Protein AF-A0A101GA09-F1 (afdb_monomer_lite)

pLDDT: mean 79.52, std 18.48, range [33.69, 98.0]

Radius of gyration: 22.59 Å; chains: 1; bounding box: 46×35×64 Å

Structure (mmCIF, N/CA/C/O backbone):
data_AF-A0A101GA09-F1
#
_entry.id   AF-A0A101GA09-F1
#
loop_
_atom_site.group_PDB
_atom_site.id
_atom_site.type_symbol
_atom_site.label_atom_id
_atom_site.label_alt_id
_atom_site.label_comp_id
_atom_site.label_asym_id
_atom_site.label_entity_id
_atom_site.label_seq_id
_atom_site.pdbx_PDB_ins_code
_atom_site.Cartn_x
_atom_site.Cartn_y
_atom_site.Cartn_z
_atom_site.occupancy
_atom_site.B_iso_or_equiv
_atom_site.auth_seq_id
_atom_site.auth_comp_id
_atom_site.auth_asym_id
_atom_site.auth_atom_id
_atom_site.pdbx_PDB_model_num
ATOM 1 N N . MET A 1 1 ? 15.329 -24.457 -11.588 1.00 33.69 1 MET A N 1
ATOM 2 C CA . MET A 1 1 ? 16.233 -23.294 -11.716 1.00 33.69 1 MET A CA 1
ATOM 3 C C . MET A 1 1 ? 15.545 -22.265 -12.598 1.00 33.69 1 MET A C 1
ATOM 5 O O . MET A 1 1 ? 15.520 -22.446 -13.807 1.00 33.69 1 MET A O 1
ATOM 9 N N . ALA A 1 2 ? 14.893 -21.260 -12.010 1.00 34.41 2 ALA A N 1
ATOM 10 C CA . ALA A 1 2 ? 14.318 -20.168 -12.791 1.00 34.41 2 ALA A CA 1
ATOM 11 C C . ALA A 1 2 ? 15.470 -19.272 -13.263 1.00 34.41 2 ALA A C 1
ATOM 13 O O . ALA A 1 2 ? 16.253 -18.795 -12.442 1.00 34.41 2 ALA A O 1
ATOM 14 N N . ALA A 1 3 ? 15.621 -19.119 -14.577 1.00 41.09 3 ALA A N 1
ATOM 15 C CA . ALA A 1 3 ? 16.617 -18.238 -15.166 1.00 41.09 3 ALA A CA 1
ATOM 16 C C . ALA A 1 3 ? 16.446 -16.821 -14.594 1.00 41.09 3 ALA A C 1
ATOM 18 O O . ALA A 1 3 ? 15.348 -16.266 -14.616 1.00 41.09 3 ALA A O 1
ATOM 19 N N . ASN A 1 4 ? 17.528 -16.257 -14.060 1.00 55.97 4 ASN A N 1
ATOM 20 C CA . ASN A 1 4 ? 17.582 -14.898 -13.528 1.00 55.97 4 ASN A CA 1
ATOM 21 C C . ASN A 1 4 ? 17.488 -13.928 -14.722 1.00 55.97 4 ASN A C 1
ATOM 23 O O . ASN A 1 4 ? 18.502 -13.527 -15.289 1.00 55.97 4 ASN A O 1
ATOM 27 N N . LYS A 1 5 ? 16.264 -13.664 -15.204 1.00 67.69 5 LYS A N 1
ATOM 28 C CA . LYS A 1 5 ? 16.010 -12.755 -16.328 1.00 67.69 5 LYS A CA 1
ATOM 29 C C . LYS A 1 5 ? 16.406 -11.343 -15.889 1.00 67.69 5 LYS A C 1
ATOM 31 O O . LYS A 1 5 ? 15.820 -10.806 -14.951 1.00 67.69 5 LYS A O 1
ATOM 36 N N . ASN A 1 6 ? 17.377 -10.742 -16.574 1.00 75.81 6 ASN A N 1
ATOM 37 C CA . ASN A 1 6 ? 17.667 -9.320 -16.414 1.00 75.81 6 ASN A CA 1
ATOM 38 C C . ASN A 1 6 ? 16.493 -8.523 -16.994 1.00 75.81 6 ASN A C 1
ATOM 40 O O . ASN A 1 6 ? 16.166 -8.679 -18.171 1.00 75.81 6 ASN A O 1
ATOM 44 N N . LEU A 1 7 ? 15.840 -7.721 -16.154 1.00 81.50 7 LEU A N 1
ATOM 45 C CA . LEU A 1 7 ? 14.772 -6.816 -16.572 1.00 81.50 7 LEU A CA 1
ATOM 46 C C . LEU A 1 7 ? 15.387 -5.524 -17.116 1.00 81.50 7 LEU A C 1
ATOM 48 O O . LEU A 1 7 ? 16.347 -5.000 -16.547 1.00 81.50 7 LEU A O 1
ATOM 52 N N . SER A 1 8 ? 14.824 -5.004 -18.202 1.00 86.94 8 SER A N 1
ATOM 53 C CA . SER A 1 8 ? 15.136 -3.658 -18.686 1.00 86.94 8 SER A CA 1
ATOM 54 C C . SER A 1 8 ? 14.561 -2.585 -17.753 1.00 86.94 8 SER A C 1
ATOM 56 O O . SER A 1 8 ? 13.623 -2.836 -16.997 1.00 86.94 8 SER A O 1
ATOM 58 N N . LEU A 1 9 ? 15.101 -1.362 -17.813 1.00 86.69 9 LEU A N 1
ATOM 59 C CA . LEU A 1 9 ? 14.581 -0.244 -17.019 1.00 86.69 9 LEU A CA 1
ATOM 60 C C . LEU A 1 9 ? 13.109 0.061 -17.336 1.00 86.69 9 LEU A C 1
ATOM 62 O O . LEU A 1 9 ? 12.351 0.375 -16.428 1.00 86.69 9 LEU A O 1
ATOM 66 N N . GLU A 1 10 ? 12.707 -0.053 -18.600 1.00 88.44 10 GLU A N 1
ATOM 67 C CA . GLU A 1 10 ? 11.321 0.143 -19.034 1.00 88.44 10 GLU A CA 1
ATOM 68 C C . GLU A 1 10 ? 10.389 -0.913 -18.420 1.00 88.44 10 GLU A C 1
ATOM 70 O O . GLU A 1 10 ? 9.426 -0.547 -17.753 1.00 88.44 10 GLU A O 1
ATOM 75 N N . GLU A 1 11 ? 10.749 -2.204 -18.500 1.00 90.44 11 GLU A N 1
ATOM 76 C CA . GLU A 1 11 ? 9.994 -3.286 -17.844 1.00 90.44 11 GLU A CA 1
ATOM 77 C C . GLU A 1 11 ? 9.890 -3.076 -16.323 1.00 90.44 11 GLU A C 1
ATOM 79 O O . GLU A 1 11 ? 8.836 -3.311 -15.733 1.00 90.44 11 GLU A O 1
ATOM 84 N N . ILE A 1 12 ? 10.969 -2.628 -15.669 1.00 90.81 12 ILE A N 1
ATOM 85 C CA . ILE A 1 12 ? 10.966 -2.344 -14.225 1.00 90.81 12 ILE A CA 1
ATOM 86 C C . ILE A 1 12 ? 9.984 -1.215 -13.905 1.00 90.81 12 ILE A C 1
ATOM 88 O O . ILE A 1 12 ? 9.168 -1.355 -12.995 1.00 90.81 12 ILE A O 1
ATOM 92 N N . LEU A 1 13 ? 10.049 -0.106 -14.641 1.00 91.31 13 LEU A N 1
ATOM 93 C CA . LEU A 1 13 ? 9.196 1.055 -14.405 1.00 91.31 13 LEU A CA 1
ATOM 94 C C . LEU A 1 13 ? 7.716 0.757 -14.717 1.00 91.31 13 LEU A C 1
ATOM 96 O O . LEU A 1 13 ? 6.840 1.232 -13.999 1.00 91.31 13 LEU A O 1
ATOM 100 N N . ASP A 1 14 ? 7.410 -0.060 -15.725 1.00 93.81 14 ASP A N 1
ATOM 101 C CA . ASP A 1 14 ? 6.032 -0.476 -16.023 1.00 93.81 14 ASP A CA 1
ATOM 102 C C . ASP A 1 14 ? 5.440 -1.357 -14.916 1.00 93.81 14 ASP A C 1
ATOM 104 O O . ASP A 1 14 ? 4.270 -1.211 -14.524 1.00 93.81 14 ASP A O 1
ATOM 108 N N . LEU A 1 15 ? 6.256 -2.257 -14.361 1.00 94.81 15 LEU A N 1
ATOM 109 C CA . LEU A 1 15 ? 5.876 -3.057 -13.201 1.00 94.81 15 LEU A CA 1
ATOM 110 C C . LEU A 1 15 ? 5.694 -2.174 -11.957 1.00 94.81 15 LEU A C 1
ATOM 112 O O . LEU A 1 15 ? 4.690 -2.328 -11.259 1.00 94.81 15 LEU A O 1
ATOM 116 N N . GLU A 1 16 ? 6.593 -1.213 -11.710 1.00 94.25 16 GLU A N 1
ATOM 117 C CA . GLU A 1 16 ? 6.452 -0.219 -10.634 1.00 94.25 16 GLU A CA 1
ATOM 118 C C . GLU A 1 16 ? 5.149 0.576 -10.787 1.00 94.25 16 GLU A C 1
ATOM 120 O O . GLU A 1 16 ? 4.397 0.705 -9.822 1.00 94.25 16 GLU A O 1
ATOM 125 N N . LEU A 1 17 ? 4.828 1.050 -11.997 1.00 95.25 17 LEU A N 1
ATOM 126 C CA . LEU A 1 17 ? 3.589 1.775 -12.277 1.00 95.25 17 LEU A CA 1
ATOM 127 C C . LEU A 1 17 ? 2.356 0.919 -11.962 1.00 95.25 17 LEU A C 1
ATOM 129 O O . LEU A 1 17 ? 1.403 1.393 -11.339 1.00 95.25 17 LEU A O 1
ATOM 133 N N . THR A 1 18 ? 2.363 -0.341 -12.394 1.00 96.31 18 THR A N 1
ATOM 134 C CA . THR A 1 18 ? 1.248 -1.271 -12.174 1.00 96.31 18 THR A CA 1
ATOM 135 C C . THR A 1 18 ? 1.034 -1.545 -10.689 1.00 96.31 18 THR A C 1
ATOM 137 O O . THR A 1 18 ? -0.102 -1.522 -10.211 1.00 96.31 18 THR A O 1
ATOM 140 N N . LEU A 1 19 ? 2.115 -1.785 -9.945 1.00 95.75 19 LEU A N 1
ATOM 141 C CA . LEU A 1 19 ? 2.054 -2.008 -8.502 1.00 95.75 19 LEU A CA 1
ATOM 142 C C . LEU A 1 19 ? 1.644 -0.736 -7.753 1.00 95.75 19 LEU A C 1
ATOM 144 O O . LEU A 1 19 ? 0.817 -0.818 -6.852 1.00 95.75 19 LEU A O 1
ATOM 148 N N . ALA A 1 20 ? 2.135 0.438 -8.159 1.00 94.94 20 ALA A N 1
ATOM 149 C CA . ALA A 1 20 ? 1.766 1.712 -7.550 1.00 94.94 20 ALA A CA 1
ATOM 150 C C . ALA A 1 20 ? 0.263 2.003 -7.683 1.00 94.94 20 ALA A C 1
ATOM 152 O O . ALA A 1 20 ? -0.359 2.410 -6.705 1.00 94.94 20 ALA A O 1
ATOM 153 N N . LYS A 1 21 ? -0.350 1.735 -8.847 1.00 96.38 21 LYS A N 1
ATOM 154 C CA . LYS A 1 21 ? -1.811 1.864 -9.031 1.00 96.38 21 LYS A CA 1
ATOM 155 C C . LYS A 1 21 ? -2.580 0.953 -8.076 1.00 96.38 21 LYS A C 1
ATOM 157 O O . LYS A 1 21 ? -3.437 1.420 -7.336 1.00 96.38 21 LYS A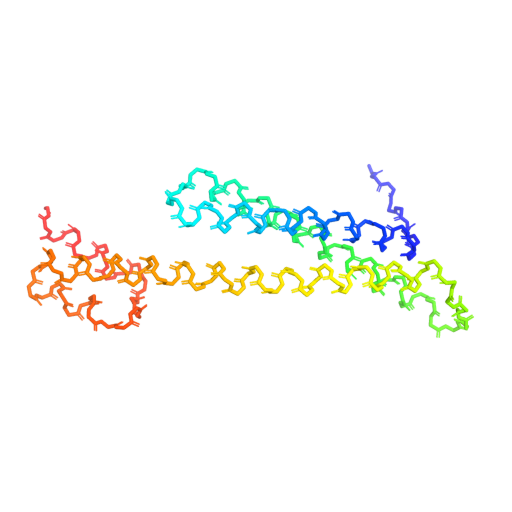 O 1
ATOM 162 N N . LYS A 1 22 ? -2.205 -0.329 -8.033 1.00 96.25 22 LYS A N 1
ATOM 163 C CA . LYS A 1 22 ? -2.810 -1.311 -7.122 1.00 96.25 22 LYS A CA 1
ATOM 164 C C . LYS A 1 22 ? -2.683 -0.897 -5.657 1.00 96.25 22 LYS A C 1
ATOM 166 O O . LYS A 1 22 ? -3.611 -1.092 -4.880 1.00 96.25 22 LYS A O 1
ATOM 171 N N . LEU A 1 23 ? -1.543 -0.321 -5.283 1.00 96.31 23 LEU A N 1
ATOM 172 C CA . LEU A 1 23 ? -1.305 0.150 -3.926 1.00 96.31 23 LEU A CA 1
ATOM 173 C C . LEU A 1 23 ? -2.183 1.367 -3.589 1.00 96.31 23 LEU A C 1
ATOM 175 O O . LEU A 1 23 ? -2.677 1.450 -2.470 1.00 96.31 23 LEU A O 1
ATOM 179 N N . VAL A 1 24 ? -2.410 2.287 -4.540 1.00 96.81 24 VAL A N 1
ATOM 180 C CA . VAL A 1 24 ? -3.323 3.434 -4.356 1.00 96.81 24 VAL A CA 1
ATOM 181 C C . VAL A 1 24 ? -4.743 2.949 -4.090 1.00 96.81 24 VAL A C 1
ATOM 183 O O . VAL A 1 24 ? -5.392 3.440 -3.162 1.00 96.81 24 VAL A O 1
ATOM 186 N N . ASP A 1 25 ? -5.204 1.973 -4.872 1.00 96.62 25 ASP A N 1
ATOM 187 C CA . ASP A 1 25 ? -6.533 1.384 -4.713 1.00 96.62 25 ASP A CA 1
ATOM 188 C C . ASP A 1 25 ? -6.656 0.684 -3.353 1.00 96.62 25 ASP A C 1
ATOM 190 O O . ASP A 1 25 ? -7.590 0.953 -2.598 1.00 96.62 25 ASP A O 1
ATOM 194 N N . ALA A 1 26 ? -5.667 -0.135 -2.983 1.00 97.50 26 ALA A N 1
ATOM 195 C CA . ALA A 1 26 ? -5.639 -0.827 -1.697 1.00 97.50 26 ALA A CA 1
ATOM 196 C C . ALA A 1 26 ? -5.583 0.137 -0.502 1.00 97.50 26 ALA A C 1
ATOM 198 O O . ALA A 1 26 ? -6.287 -0.072 0.483 1.00 97.50 26 ALA A O 1
ATOM 199 N N . ALA A 1 27 ? -4.817 1.227 -0.594 1.00 97.25 27 ALA A N 1
ATOM 200 C CA . ALA A 1 27 ? -4.801 2.274 0.426 1.00 97.25 27 ALA A CA 1
ATOM 201 C C . ALA A 1 27 ? -6.161 2.988 0.536 1.00 97.25 27 ALA A C 1
ATOM 203 O O . ALA A 1 27 ? -6.555 3.390 1.629 1.00 97.25 27 ALA A O 1
ATOM 204 N N . GLY A 1 28 ? -6.900 3.120 -0.572 1.00 97.50 28 GLY A N 1
ATOM 205 C CA . GLY A 1 28 ? -8.277 3.619 -0.575 1.00 97.50 28 GLY A CA 1
ATOM 206 C C . GLY A 1 28 ? -9.258 2.663 0.108 1.00 97.50 28 GLY A C 1
ATOM 207 O O . GLY A 1 28 ? -10.067 3.107 0.918 1.00 97.50 28 GLY A O 1
ATOM 208 N N . ILE A 1 29 ? -9.144 1.361 -0.159 1.00 97.88 29 ILE A N 1
ATOM 209 C CA . ILE A 1 29 ? -9.934 0.320 0.517 1.00 97.88 29 ILE A CA 1
ATOM 210 C C . ILE A 1 29 ? -9.632 0.318 2.019 1.00 97.88 29 ILE A C 1
ATOM 212 O O . ILE A 1 29 ? -10.551 0.328 2.832 1.00 97.88 29 ILE A O 1
ATOM 216 N N . GLN A 1 30 ? -8.352 0.381 2.395 1.00 98.00 30 GLN A N 1
ATOM 217 C CA . GLN A 1 30 ? -7.923 0.481 3.791 1.00 98.00 30 GLN A CA 1
ATOM 218 C C . GLN A 1 30 ? -8.543 1.708 4.479 1.00 98.00 30 GLN A C 1
ATOM 220 O O . GLN A 1 30 ? -9.035 1.599 5.599 1.00 98.00 30 GLN A O 1
ATOM 225 N N . GLN A 1 31 ? -8.558 2.860 3.799 1.00 97.50 31 GLN A N 1
ATOM 226 C CA . GLN A 1 31 ? -9.163 4.091 4.310 1.00 97.50 31 GLN A CA 1
ATOM 227 C C . GLN A 1 31 ? -10.655 3.911 4.601 1.00 97.50 31 GLN A C 1
ATOM 229 O O . GLN A 1 31 ? -11.115 4.254 5.687 1.00 97.50 31 GLN A O 1
ATOM 234 N N . TYR A 1 32 ? -11.400 3.360 3.641 1.00 97.12 32 TYR A N 1
ATOM 235 C CA . TYR A 1 32 ? -12.831 3.113 3.787 1.00 97.12 32 TYR A CA 1
ATOM 236 C C . TYR A 1 32 ? -13.113 2.109 4.913 1.00 97.12 32 TYR A C 1
ATOM 238 O O . TYR A 1 32 ? -13.926 2.372 5.795 1.00 97.12 32 TYR A O 1
ATOM 246 N N . ALA A 1 33 ? -12.365 1.006 4.963 1.00 96.94 33 ALA A N 1
ATOM 247 C CA . ALA A 1 33 ? -12.500 0.002 6.012 1.00 96.94 33 ALA A CA 1
ATOM 248 C C . ALA A 1 33 ? -12.231 0.572 7.418 1.00 96.94 33 ALA A C 1
ATOM 250 O O . ALA A 1 33 ? -12.914 0.195 8.369 1.00 96.94 33 ALA A O 1
ATOM 251 N N . LEU A 1 34 ? -11.278 1.503 7.557 1.00 95.06 34 LEU A N 1
ATOM 252 C CA . LEU A 1 34 ? -11.022 2.218 8.813 1.00 95.06 34 LEU A CA 1
ATOM 253 C C . LEU A 1 34 ? -12.189 3.129 9.220 1.00 95.06 34 LEU A C 1
ATOM 255 O O . LEU A 1 34 ? -12.478 3.236 10.408 1.00 95.06 34 LEU A O 1
ATOM 259 N N . GLN A 1 35 ? -12.853 3.779 8.261 1.00 94.12 35 GLN A N 1
ATOM 260 C CA . GLN A 1 35 ? -14.006 4.650 8.527 1.00 94.12 35 GLN A CA 1
ATOM 261 C C . GLN A 1 35 ? -15.239 3.854 8.964 1.00 94.12 35 GLN A C 1
ATOM 263 O O . GLN A 1 35 ? -15.925 4.256 9.899 1.00 94.12 35 GLN A O 1
ATOM 268 N N . GLU A 1 36 ? -15.481 2.709 8.328 1.00 94.75 36 GLU A N 1
ATOM 269 C CA . GLU A 1 36 ? -16.642 1.853 8.603 1.00 94.75 36 GLU A CA 1
ATOM 270 C C . GLU A 1 36 ? -16.407 0.854 9.749 1.00 94.75 36 GLU A C 1
ATOM 272 O O . GLU A 1 36 ? -17.320 0.136 10.153 1.00 94.75 36 GLU A O 1
ATOM 277 N N . GLY A 1 37 ? -15.174 0.749 10.258 1.00 90.81 37 GLY A N 1
ATOM 278 C CA . GLY A 1 37 ? -14.802 -0.275 11.238 1.00 90.81 37 GLY A CA 1
ATOM 279 C C . GLY A 1 37 ? -14.838 -1.705 10.676 1.00 90.81 37 GLY A C 1
ATOM 280 O O . GLY A 1 37 ? -15.010 -2.666 11.428 1.00 90.81 37 GLY A O 1
ATOM 281 N N . ASN A 1 38 ? -14.677 -1.876 9.359 1.00 94.94 38 ASN A N 1
ATOM 282 C CA . ASN A 1 38 ? -14.696 -3.183 8.704 1.00 94.94 38 ASN A CA 1
ATOM 283 C C . ASN A 1 38 ? -13.346 -3.905 8.856 1.00 94.94 38 ASN A C 1
ATOM 285 O O . ASN A 1 38 ? -12.466 -3.825 7.996 1.00 94.94 38 ASN A O 1
ATOM 289 N N . LEU A 1 39 ? -13.191 -4.658 9.947 1.00 92.12 39 LEU A N 1
ATOM 290 C CA . LEU A 1 39 ? -11.941 -5.357 10.271 1.00 92.12 39 LEU A CA 1
ATOM 291 C C . LEU A 1 39 ? -11.519 -6.394 9.217 1.00 92.12 39 LEU A C 1
ATOM 293 O O . LEU A 1 39 ? -10.326 -6.562 8.962 1.00 92.12 39 LEU A O 1
ATOM 297 N N . ALA A 1 40 ? -12.473 -7.086 8.589 1.00 94.81 40 ALA A N 1
ATOM 298 C CA . ALA A 1 40 ? -12.164 -8.120 7.601 1.00 94.81 40 ALA A CA 1
ATOM 299 C C . ALA A 1 40 ? -11.580 -7.517 6.315 1.00 94.81 40 ALA A C 1
ATOM 301 O O . ALA A 1 40 ? -10.639 -8.057 5.734 1.00 94.81 40 ALA A O 1
ATOM 302 N N . GLU A 1 41 ? -12.134 -6.391 5.872 1.00 95.75 41 GLU A N 1
ATOM 303 C CA . GLU A 1 41 ? -11.649 -5.670 4.697 1.00 95.75 41 GLU A CA 1
ATOM 304 C C . GLU A 1 41 ? -10.340 -4.931 4.989 1.00 95.75 41 GLU A C 1
ATOM 306 O O . GLU A 1 41 ? -9.427 -4.959 4.163 1.00 95.75 41 GLU A O 1
ATOM 311 N N . LEU A 1 42 ? -10.194 -4.392 6.205 1.00 94.88 42 LEU A N 1
ATOM 312 C CA . LEU A 1 42 ? -8.942 -3.816 6.688 1.00 94.88 42 LEU A CA 1
ATOM 313 C C . LEU A 1 42 ? -7.799 -4.842 6.663 1.00 94.88 42 LEU A C 1
ATOM 315 O O . LEU A 1 42 ? -6.725 -4.541 6.147 1.00 94.88 42 LEU A O 1
ATOM 319 N N . SER A 1 43 ? -8.033 -6.065 7.156 1.00 95.62 43 SER A N 1
ATOM 320 C CA . SER A 1 43 ? -7.030 -7.141 7.123 1.00 95.62 43 SER A CA 1
ATOM 321 C C . SER A 1 43 ? -6.613 -7.480 5.693 1.00 95.62 43 SER A C 1
ATOM 323 O O . SER A 1 43 ? -5.424 -7.491 5.390 1.00 95.62 43 SER A O 1
ATOM 325 N N . LYS A 1 44 ? -7.581 -7.677 4.787 1.00 96.94 44 LYS A N 1
ATOM 326 C CA . LYS A 1 44 ? -7.298 -7.979 3.374 1.00 96.94 44 LYS A CA 1
ATOM 327 C C . LYS A 1 44 ? -6.493 -6.870 2.698 1.00 96.94 44 LYS A C 1
ATOM 329 O O . LYS A 1 44 ? -5.568 -7.160 1.941 1.00 96.94 44 LYS A O 1
ATOM 334 N N . ALA A 1 45 ? -6.844 -5.611 2.959 1.00 97.19 45 ALA A N 1
ATOM 335 C CA . ALA A 1 45 ? -6.120 -4.468 2.418 1.00 97.19 45 ALA A CA 1
ATOM 336 C C . ALA A 1 45 ? -4.681 -4.418 2.952 1.00 97.19 45 ALA A C 1
ATOM 338 O O . ALA A 1 45 ? -3.754 -4.220 2.168 1.00 97.19 45 ALA A O 1
ATOM 339 N N . ASN A 1 46 ? -4.480 -4.657 4.251 1.00 94.88 46 ASN A N 1
ATOM 340 C CA . ASN A 1 46 ? -3.155 -4.688 4.874 1.00 94.88 46 ASN A CA 1
ATOM 341 C C . ASN A 1 46 ? -2.265 -5.792 4.291 1.00 94.88 46 ASN A C 1
ATOM 343 O O . ASN A 1 46 ? -1.121 -5.516 3.928 1.00 94.88 46 ASN A O 1
ATOM 347 N N . ASP A 1 47 ? -2.792 -7.010 4.152 1.00 97.06 47 ASP A N 1
ATOM 348 C CA . ASP A 1 47 ? -2.050 -8.144 3.591 1.00 97.06 47 ASP A CA 1
ATOM 349 C C . ASP A 1 47 ? -1.610 -7.846 2.152 1.00 97.06 47 ASP A C 1
ATOM 351 O O . ASP A 1 47 ? -0.440 -8.001 1.795 1.00 97.06 47 ASP A O 1
ATOM 355 N N . PHE A 1 48 ? -2.531 -7.318 1.341 1.00 97.44 48 PHE A N 1
ATOM 356 C CA . PHE A 1 48 ? -2.247 -6.938 -0.038 1.00 97.44 48 PHE A CA 1
ATOM 357 C C . PHE A 1 48 ? -1.214 -5.805 -0.146 1.00 97.44 48 PHE A C 1
ATOM 359 O O . PHE A 1 48 ? -0.339 -5.841 -1.017 1.00 97.44 48 PHE A O 1
ATOM 366 N N . ILE A 1 49 ? -1.303 -4.793 0.725 1.00 96.19 49 ILE A N 1
ATOM 367 C CA . ILE A 1 49 ? -0.332 -3.694 0.805 1.00 96.19 49 ILE A CA 1
ATOM 368 C C . ILE A 1 49 ? 1.053 -4.249 1.145 1.00 96.19 49 ILE A C 1
ATOM 370 O O . ILE A 1 49 ? 2.025 -3.881 0.484 1.00 96.19 49 ILE A O 1
ATOM 374 N N . SER A 1 50 ? 1.138 -5.157 2.120 1.00 95.06 50 SER A N 1
ATOM 375 C CA . SER A 1 50 ? 2.395 -5.783 2.538 1.00 95.06 50 SER A CA 1
ATOM 376 C C . SER A 1 50 ? 3.047 -6.562 1.390 1.00 95.06 50 SER A C 1
ATOM 378 O O . SER A 1 50 ? 4.184 -6.276 1.009 1.00 95.06 50 SER A O 1
ATOM 380 N N . GLU A 1 51 ? 2.288 -7.452 0.741 1.00 95.62 51 GLU A N 1
ATOM 381 C CA . GLU A 1 51 ? 2.766 -8.246 -0.399 1.00 95.62 51 GLU A CA 1
ATOM 382 C C . GLU A 1 51 ? 3.204 -7.352 -1.574 1.00 95.62 51 GLU A C 1
ATOM 384 O O . GLU A 1 51 ? 4.217 -7.588 -2.240 1.00 95.62 51 GLU A O 1
ATOM 389 N N . THR A 1 52 ? 2.445 -6.289 -1.848 1.00 94.88 52 THR A N 1
ATOM 390 C CA . THR A 1 52 ? 2.769 -5.340 -2.922 1.00 94.88 52 THR A CA 1
ATOM 391 C C . THR A 1 52 ? 4.044 -4.555 -2.608 1.00 94.88 52 THR A C 1
ATOM 393 O O . THR A 1 52 ? 4.850 -4.312 -3.510 1.00 94.88 52 THR A O 1
ATOM 396 N N . ASN A 1 53 ? 4.270 -4.201 -1.342 1.00 91.56 53 ASN A N 1
ATOM 397 C CA . ASN A 1 53 ? 5.475 -3.504 -0.902 1.00 91.56 53 ASN A CA 1
ATOM 398 C C . ASN A 1 53 ? 6.734 -4.377 -1.039 1.00 91.56 53 ASN A C 1
ATOM 400 O O . ASN A 1 53 ? 7.775 -3.893 -1.484 1.00 91.56 53 ASN A O 1
ATOM 404 N N . GLU A 1 54 ? 6.642 -5.677 -0.752 1.00 93.56 54 GLU A N 1
ATOM 405 C CA . GLU A 1 54 ? 7.737 -6.626 -1.002 1.00 93.56 54 GLU A CA 1
ATOM 406 C C . GLU A 1 54 ? 8.115 -6.686 -2.489 1.00 93.56 54 GLU A C 1
ATOM 408 O O . GLU A 1 54 ? 9.297 -6.628 -2.841 1.00 93.56 54 GLU A O 1
ATOM 413 N N . LYS A 1 55 ? 7.115 -6.716 -3.381 1.00 94.62 55 LYS A N 1
ATOM 414 C CA . LYS A 1 55 ? 7.338 -6.694 -4.837 1.00 94.62 55 LYS A CA 1
ATOM 415 C C . LYS A 1 55 ? 7.995 -5.392 -5.298 1.00 94.62 55 LYS A C 1
ATOM 417 O O . LYS A 1 55 ? 8.917 -5.437 -6.111 1.00 94.62 55 LYS A O 1
ATOM 422 N N . LEU A 1 56 ? 7.569 -4.243 -4.769 1.00 92.19 56 LEU A N 1
ATOM 423 C CA . LEU A 1 56 ? 8.198 -2.950 -5.062 1.00 92.19 56 LEU A CA 1
ATOM 424 C C . LEU A 1 56 ? 9.651 -2.893 -4.571 1.00 92.19 56 LEU A C 1
ATOM 426 O O . LEU A 1 56 ? 10.522 -2.410 -5.293 1.00 92.19 56 LEU A O 1
ATOM 430 N N . ASN A 1 57 ? 9.943 -3.440 -3.389 1.00 90.94 57 ASN A N 1
ATOM 431 C CA . ASN A 1 57 ? 11.313 -3.541 -2.884 1.00 90.94 57 ASN A CA 1
ATOM 432 C C . ASN A 1 57 ? 12.192 -4.405 -3.794 1.00 90.94 57 ASN A C 1
ATOM 434 O O . ASN A 1 57 ? 13.315 -4.016 -4.114 1.00 90.94 57 ASN A O 1
ATOM 438 N N . PHE A 1 58 ? 11.671 -5.536 -4.274 1.00 92.56 58 PHE A N 1
ATOM 439 C CA . PHE A 1 58 ? 12.372 -6.364 -5.253 1.00 92.56 58 PHE A CA 1
ATOM 440 C C . PHE A 1 58 ? 12.675 -5.598 -6.553 1.00 92.56 58 PHE A C 1
ATOM 442 O O . PHE A 1 58 ? 13.805 -5.644 -7.043 1.00 92.56 58 PHE A O 1
ATOM 449 N N . LEU A 1 59 ? 11.708 -4.849 -7.095 1.00 91.94 59 LEU A N 1
ATOM 450 C CA . LEU A 1 59 ? 11.922 -4.035 -8.299 1.00 91.94 59 LEU A CA 1
ATOM 451 C C . LEU A 1 59 ? 12.953 -2.923 -8.077 1.00 91.94 59 LEU A C 1
ATOM 453 O O . LEU A 1 59 ? 13.809 -2.719 -8.936 1.00 91.94 59 LEU A O 1
ATOM 457 N N . ASN A 1 60 ? 12.944 -2.272 -6.912 1.00 89.88 60 ASN A N 1
ATOM 458 C CA . ASN A 1 60 ? 13.959 -1.283 -6.546 1.00 89.88 60 ASN A CA 1
ATOM 459 C C . ASN A 1 60 ? 15.371 -1.888 -6.539 1.00 89.88 60 ASN A C 1
ATOM 461 O O . ASN A 1 60 ? 16.308 -1.266 -7.042 1.00 89.88 60 ASN A O 1
ATOM 465 N N . LEU A 1 61 ? 15.534 -3.113 -6.029 1.00 90.88 61 LEU A N 1
ATOM 466 C CA . LEU A 1 61 ? 16.816 -3.821 -6.088 1.00 90.88 61 LEU A CA 1
ATOM 467 C C . LEU A 1 61 ? 17.237 -4.089 -7.541 1.00 90.88 61 LEU A C 1
ATOM 469 O O . LEU A 1 61 ? 18.371 -3.788 -7.912 1.00 90.88 61 LEU A O 1
ATOM 473 N N . LYS A 1 62 ? 16.316 -4.554 -8.397 1.00 89.12 62 LYS A N 1
ATOM 474 C CA . LYS A 1 62 ? 16.581 -4.757 -9.834 1.00 89.12 62 LYS A CA 1
ATOM 475 C C . LYS A 1 62 ? 16.941 -3.470 -10.569 1.00 89.12 62 LYS A C 1
ATOM 477 O O . LYS A 1 62 ? 17.835 -3.465 -11.414 1.00 89.12 62 LYS A O 1
ATOM 482 N N . LYS A 1 63 ? 16.308 -2.359 -10.208 1.00 88.38 63 LYS A N 1
ATOM 483 C CA . LYS A 1 63 ? 16.620 -1.030 -10.737 1.00 88.38 63 LYS A CA 1
ATOM 484 C C . LYS A 1 63 ? 18.032 -0.594 -10.361 1.00 88.38 63 LYS A C 1
ATOM 486 O O . LYS A 1 63 ? 18.764 -0.101 -11.214 1.00 88.38 63 LYS A O 1
ATOM 491 N N . MET A 1 64 ? 18.437 -0.817 -9.111 1.00 87.12 64 MET A N 1
ATOM 492 C CA . MET A 1 64 ? 19.800 -0.535 -8.651 1.00 87.12 64 MET A CA 1
ATOM 493 C C . MET A 1 64 ? 20.837 -1.426 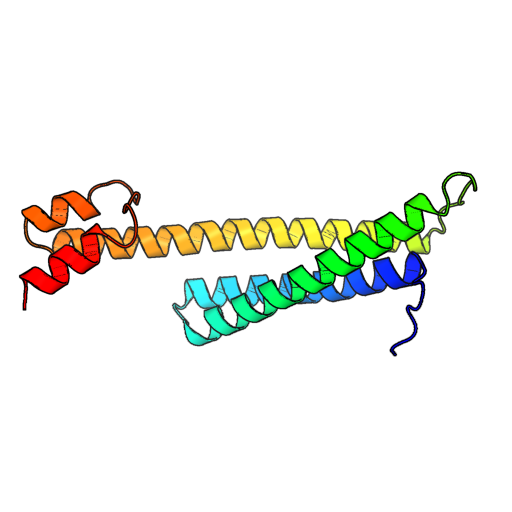-9.346 1.00 87.12 64 MET A C 1
ATOM 495 O O . MET A 1 64 ? 21.898 -0.935 -9.729 1.00 87.12 64 MET A O 1
ATOM 499 N N . GLU A 1 65 ? 20.537 -2.712 -9.556 1.00 87.12 65 GLU A N 1
ATOM 500 C CA . GLU A 1 65 ? 21.380 -3.622 -10.347 1.00 87.12 65 GLU A CA 1
ATOM 501 C C . GLU A 1 65 ? 21.587 -3.086 -11.772 1.00 87.12 65 GLU A C 1
ATOM 503 O O . GLU A 1 65 ? 22.730 -2.971 -12.217 1.00 87.12 65 GLU A O 1
ATOM 508 N N . TYR A 1 66 ? 20.507 -2.683 -12.453 1.00 85.00 66 TYR A N 1
ATOM 509 C CA . TYR A 1 66 ? 20.568 -2.093 -13.793 1.00 85.00 66 TYR A CA 1
ATOM 510 C C . TYR A 1 66 ? 21.420 -0.815 -13.816 1.00 85.00 66 TYR A C 1
ATOM 512 O O . TYR A 1 66 ? 22.349 -0.691 -14.614 1.00 85.00 66 TYR A O 1
ATOM 520 N N . LEU A 1 67 ? 21.161 0.128 -12.905 1.00 83.12 67 LEU A N 1
ATOM 521 C CA . LEU A 1 67 ? 21.891 1.401 -12.846 1.00 83.12 67 LEU A CA 1
ATOM 522 C C . LEU A 1 67 ? 23.390 1.209 -12.573 1.00 83.12 67 LEU A C 1
ATOM 524 O O . LEU A 1 67 ? 24.215 1.951 -13.104 1.00 83.12 67 LEU A O 1
ATOM 528 N N . ASN A 1 68 ? 23.762 0.197 -11.787 1.00 83.50 68 ASN A N 1
ATOM 529 C CA . ASN A 1 68 ? 25.163 -0.125 -11.528 1.00 83.50 68 ASN A CA 1
ATOM 530 C C . ASN A 1 68 ? 25.889 -0.715 -12.746 1.00 83.50 68 ASN A C 1
ATOM 532 O O . ASN A 1 68 ? 27.099 -0.522 -12.866 1.00 83.50 68 ASN A O 1
ATOM 536 N N . GLN A 1 69 ? 25.175 -1.394 -13.649 1.00 80.00 69 GLN A N 1
ATOM 537 C CA . GLN A 1 69 ? 25.740 -1.972 -14.875 1.00 80.00 69 GLN A CA 1
ATOM 538 C C . GLN A 1 69 ? 25.951 -0.926 -15.984 1.00 80.00 69 GLN A C 1
ATOM 540 O O . GLN A 1 69 ? 26.865 -1.069 -16.791 1.00 80.00 69 GLN A O 1
ATOM 545 N N . VAL A 1 70 ? 25.156 0.150 -16.009 1.00 73.19 70 VAL A N 1
ATOM 546 C CA . VAL A 1 70 ? 25.117 1.141 -17.110 1.00 73.19 70 VAL A CA 1
ATOM 547 C C . VAL A 1 70 ? 25.982 2.390 -16.832 1.00 73.19 70 VAL A C 1
ATOM 549 O O . VAL A 1 70 ? 25.888 3.390 -17.537 1.00 73.19 70 VAL A O 1
ATOM 552 N N . LYS A 1 71 ? 26.888 2.352 -15.839 1.00 59.53 71 LYS A N 1
ATOM 553 C CA . LYS A 1 71 ? 27.663 3.515 -15.334 1.00 59.53 71 LYS A CA 1
ATOM 554 C C . LYS A 1 71 ? 28.433 4.362 -16.370 1.00 59.53 71 LYS A C 1
ATOM 556 O O . LYS A 1 71 ? 28.848 5.457 -16.013 1.00 59.53 71 LYS A O 1
ATOM 561 N N . ASN A 1 72 ? 28.605 3.915 -17.617 1.00 52.41 72 ASN A N 1
ATOM 562 C CA . ASN A 1 72 ? 29.426 4.593 -18.629 1.00 52.41 72 ASN A CA 1
ATOM 563 C C . ASN A 1 72 ? 28.718 4.886 -19.964 1.00 52.41 72 ASN A C 1
ATOM 565 O O . ASN A 1 72 ? 29.394 5.191 -20.945 1.00 52.41 72 ASN A O 1
ATOM 569 N N . THR A 1 73 ? 27.389 4.798 -20.046 1.00 52.25 73 THR A N 1
ATOM 570 C CA . THR A 1 73 ? 26.680 5.071 -21.308 1.00 52.25 73 THR A CA 1
ATOM 571 C C . THR A 1 73 ? 25.752 6.273 -21.140 1.00 52.25 73 THR A C 1
ATOM 573 O O . THR A 1 73 ? 24.848 6.207 -20.306 1.00 52.25 73 THR A O 1
ATOM 576 N N . PRO A 1 74 ? 25.942 7.375 -21.896 1.00 49.81 74 PRO A N 1
ATOM 577 C CA . PRO A 1 74 ? 24.979 8.466 -21.910 1.00 49.81 74 PRO A CA 1
ATOM 578 C C . PRO A 1 74 ? 23.666 7.917 -22.470 1.00 49.81 74 PRO A C 1
ATOM 580 O O . PRO A 1 74 ? 23.551 7.605 -23.652 1.00 49.81 74 PRO A O 1
ATOM 583 N N . CYS A 1 75 ? 22.703 7.703 -21.581 1.00 55.31 75 CYS A N 1
ATOM 584 C CA . CYS A 1 75 ? 21.384 7.220 -21.938 1.00 55.31 75 CYS A CA 1
ATOM 585 C C . CYS A 1 75 ? 20.526 8.447 -22.241 1.00 55.31 75 CYS A C 1
ATOM 587 O O . CYS A 1 75 ? 20.145 9.175 -21.325 1.00 55.31 75 CYS A O 1
ATOM 589 N N . GLU A 1 76 ? 20.265 8.708 -23.522 1.00 57.62 76 GLU A N 1
ATOM 590 C CA . GLU A 1 76 ? 19.213 9.645 -23.904 1.00 57.62 76 GLU 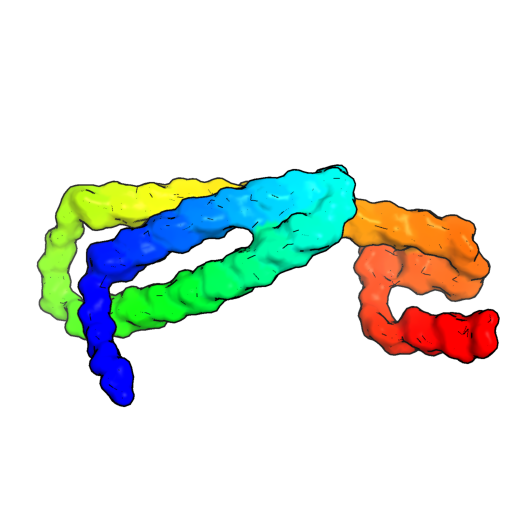A CA 1
ATOM 591 C C . GLU A 1 76 ? 17.879 9.104 -23.382 1.00 57.62 76 GLU A C 1
ATOM 593 O O . GLU A 1 76 ? 17.430 8.014 -23.748 1.00 57.62 76 GLU A O 1
ATOM 598 N N . GLU A 1 77 ? 17.265 9.846 -22.464 1.00 66.44 77 GLU A N 1
ATOM 599 C CA . GLU A 1 77 ? 15.997 9.455 -21.872 1.00 66.44 77 GLU A CA 1
ATOM 600 C C . GLU A 1 77 ? 14.879 9.634 -22.905 1.00 66.44 77 GLU A C 1
ATOM 602 O O . GLU A 1 77 ? 14.500 10.753 -23.251 1.00 66.44 77 GLU A O 1
ATOM 607 N N . LYS A 1 78 ? 14.343 8.516 -23.408 1.00 80.56 78 LYS A N 1
ATOM 608 C CA . LYS A 1 78 ? 13.165 8.528 -24.282 1.00 80.56 78 LYS A CA 1
ATOM 609 C C . LYS A 1 78 ? 12.003 9.233 -23.572 1.00 80.56 78 LYS A C 1
ATOM 611 O O . LYS A 1 78 ? 11.762 8.996 -22.388 1.00 80.56 78 LYS A O 1
ATOM 616 N N . ALA A 1 79 ? 11.235 10.036 -24.309 1.00 81.75 79 ALA A N 1
ATOM 617 C CA . ALA A 1 79 ? 10.081 10.769 -23.774 1.00 81.75 79 ALA A CA 1
ATOM 618 C C . ALA A 1 79 ? 9.062 9.859 -23.053 1.00 81.75 79 ALA A C 1
ATOM 620 O O . ALA A 1 79 ? 8.480 10.252 -22.042 1.00 81.75 79 ALA A O 1
ATOM 621 N N . GLU A 1 80 ? 8.895 8.624 -23.530 1.00 82.44 80 GLU A N 1
ATOM 622 C CA . GLU A 1 80 ? 8.038 7.595 -22.926 1.00 82.44 80 GLU A CA 1
ATOM 623 C C . GLU A 1 80 ? 8.497 7.219 -21.506 1.00 82.44 80 GLU A C 1
ATOM 625 O O . GLU A 1 80 ? 7.681 7.154 -20.585 1.00 82.44 80 GLU A O 1
ATOM 630 N N . LEU A 1 81 ? 9.809 7.079 -21.289 1.00 83.88 81 LEU A N 1
ATOM 631 C CA . LEU A 1 81 ? 10.395 6.757 -19.985 1.00 83.88 81 LEU A CA 1
ATOM 632 C C . LEU A 1 81 ? 10.228 7.917 -18.990 1.00 83.88 81 LEU A C 1
ATOM 634 O O . LEU A 1 81 ? 9.893 7.704 -17.821 1.00 83.88 81 LEU A O 1
ATOM 638 N N . ALA A 1 82 ? 10.406 9.153 -19.464 1.00 85.50 82 ALA A N 1
ATOM 639 C CA . ALA A 1 82 ? 10.184 10.352 -18.660 1.00 85.50 82 ALA A CA 1
ATOM 640 C C . ALA A 1 82 ? 8.711 10.473 -18.226 1.00 85.50 82 ALA A C 1
ATOM 642 O O . ALA A 1 82 ? 8.418 10.775 -17.064 1.00 85.50 82 ALA A O 1
ATOM 643 N N . GLN A 1 83 ? 7.772 10.178 -19.132 1.00 88.44 83 GLN A N 1
ATOM 644 C CA . GLN A 1 83 ? 6.344 10.155 -18.813 1.00 88.44 83 GLN A CA 1
ATOM 645 C C . GLN A 1 83 ? 6.005 9.052 -17.801 1.00 88.44 83 GLN A C 1
ATOM 647 O O . GLN A 1 83 ? 5.223 9.286 -16.875 1.00 88.44 83 GLN A O 1
ATOM 652 N N . LEU A 1 84 ? 6.620 7.875 -17.928 1.00 89.00 84 LEU A N 1
ATOM 653 C CA . LEU A 1 84 ? 6.432 6.758 -17.006 1.00 89.00 84 LEU A CA 1
ATOM 654 C C . LEU A 1 84 ? 6.880 7.119 -15.582 1.00 89.00 84 LEU A C 1
ATOM 656 O O . LEU A 1 84 ? 6.115 6.956 -14.630 1.00 89.00 84 LEU A O 1
ATOM 660 N N . LYS A 1 85 ? 8.063 7.730 -15.438 1.00 88.19 85 LYS A N 1
ATOM 661 C CA . LYS A 1 85 ? 8.544 8.261 -14.151 1.00 88.19 85 LYS A CA 1
ATOM 662 C C . LYS A 1 85 ? 7.595 9.308 -13.574 1.00 88.19 85 LYS A C 1
ATOM 664 O O . LYS A 1 85 ? 7.269 9.247 -12.390 1.00 88.19 85 LYS A O 1
ATOM 669 N N . LYS A 1 86 ? 7.114 10.246 -14.399 1.00 91.88 86 LYS A N 1
ATOM 670 C CA . LYS A 1 86 ? 6.161 11.280 -13.966 1.00 91.88 86 LYS A CA 1
ATOM 671 C C . LYS A 1 86 ? 4.864 10.666 -13.429 1.00 91.88 86 LYS A C 1
ATOM 673 O O . LYS A 1 86 ? 4.374 11.097 -12.387 1.00 91.88 86 LYS A O 1
ATOM 678 N N . ASN A 1 87 ? 4.339 9.642 -14.101 1.00 92.88 87 ASN A N 1
ATOM 679 C CA . ASN A 1 87 ? 3.142 8.927 -13.659 1.00 92.88 87 ASN A CA 1
ATOM 680 C C . ASN A 1 87 ? 3.363 8.227 -12.309 1.00 92.88 87 ASN A C 1
ATOM 682 O O . ASN A 1 87 ? 2.518 8.336 -11.422 1.00 92.88 87 ASN A O 1
ATOM 686 N N . ILE A 1 88 ? 4.508 7.558 -12.130 1.00 91.25 88 ILE A N 1
ATOM 687 C CA . ILE A 1 88 ? 4.869 6.903 -10.863 1.00 91.25 88 ILE A CA 1
ATOM 688 C C . ILE A 1 88 ? 4.955 7.931 -9.731 1.00 91.25 88 ILE A C 1
ATOM 690 O O . ILE A 1 88 ? 4.357 7.723 -8.680 1.00 91.25 88 ILE A O 1
ATOM 694 N N . VAL A 1 89 ? 5.627 9.067 -9.948 1.00 91.75 89 VAL A N 1
ATOM 695 C CA . VAL A 1 89 ? 5.717 10.147 -8.948 1.00 91.75 89 VAL A CA 1
ATOM 696 C C . VAL A 1 89 ? 4.328 10.651 -8.547 1.00 91.75 89 VAL A C 1
ATOM 698 O O . VAL A 1 89 ? 4.060 10.821 -7.358 1.00 91.75 89 VAL A O 1
ATOM 701 N N . GLY A 1 90 ? 3.424 10.834 -9.514 1.00 92.88 90 GLY A N 1
ATOM 702 C CA . GLY A 1 90 ? 2.039 11.220 -9.238 1.00 92.88 90 GLY A CA 1
ATOM 703 C C . GLY A 1 90 ? 1.302 10.217 -8.342 1.00 92.88 90 GLY A C 1
ATOM 704 O O . GLY A 1 90 ? 0.606 10.622 -7.413 1.00 92.88 90 GLY A O 1
ATOM 705 N N . LEU A 1 91 ? 1.489 8.914 -8.568 1.00 93.44 91 LEU A N 1
ATOM 706 C CA . LEU A 1 91 ? 0.887 7.868 -7.731 1.00 93.44 91 LEU A CA 1
ATOM 707 C C . LEU A 1 91 ? 1.517 7.799 -6.338 1.00 93.44 91 LEU A C 1
ATOM 709 O O . LEU A 1 91 ? 0.799 7.626 -5.358 1.00 93.44 91 LEU A O 1
ATOM 713 N N . VAL A 1 92 ? 2.835 7.984 -6.222 1.00 91.06 92 VAL A N 1
ATOM 714 C CA . VAL A 1 92 ? 3.525 8.048 -4.922 1.00 91.06 92 VAL A CA 1
ATOM 715 C C . VAL A 1 92 ? 2.997 9.208 -4.077 1.00 91.06 92 VAL A C 1
ATOM 717 O O . VAL A 1 92 ? 2.806 9.054 -2.870 1.00 91.06 92 VAL A O 1
ATOM 720 N N . GLN A 1 93 ? 2.699 10.349 -4.699 1.00 92.62 93 GLN A N 1
ATOM 721 C CA . GLN A 1 93 ? 2.092 11.476 -3.996 1.00 92.62 93 GLN A CA 1
ATOM 722 C C . GLN A 1 93 ? 0.681 11.136 -3.483 1.00 92.62 93 GLN A C 1
ATOM 724 O O . GLN A 1 93 ? 0.387 11.377 -2.314 1.00 92.62 93 GLN A O 1
ATOM 729 N N . GLN A 1 94 ? -0.156 10.492 -4.302 1.00 94.69 94 GLN A N 1
ATOM 730 C CA . GLN A 1 94 ? -1.484 10.035 -3.867 1.00 94.69 94 GLN A CA 1
ATOM 731 C C . GLN A 1 94 ? -1.403 8.999 -2.735 1.00 94.69 94 GLN A C 1
ATOM 733 O O . GLN A 1 94 ? -2.175 9.058 -1.779 1.00 94.69 94 GLN A O 1
ATOM 738 N N . LEU A 1 95 ? -0.452 8.062 -2.813 1.00 93.81 95 LEU A N 1
ATOM 739 C CA . LEU A 1 95 ? -0.195 7.079 -1.756 1.00 93.81 95 LEU A CA 1
ATOM 740 C C . LEU A 1 95 ? 0.156 7.748 -0.435 1.00 93.81 95 LEU A C 1
ATOM 742 O O . LEU A 1 95 ? -0.369 7.363 0.607 1.00 93.81 95 LEU A O 1
ATOM 746 N N . LYS A 1 96 ? 1.026 8.760 -0.479 1.00 93.44 96 LYS A N 1
ATOM 747 C CA . LYS A 1 96 ? 1.427 9.516 0.706 1.00 93.44 96 LYS A CA 1
ATOM 748 C C . LYS A 1 96 ? 0.217 10.147 1.391 1.00 93.44 96 LYS A C 1
ATOM 750 O O . LYS A 1 96 ? 0.073 10.004 2.600 1.00 93.44 96 LYS A O 1
ATOM 755 N N . GLU A 1 97 ? -0.655 10.798 0.629 1.00 94.81 97 GLU A N 1
ATOM 756 C CA . GLU A 1 97 ? -1.864 11.438 1.159 1.00 94.81 97 GLU A CA 1
ATOM 757 C C . GLU A 1 97 ? -2.824 10.414 1.783 1.00 94.81 97 GLU A C 1
ATOM 759 O O . GLU A 1 97 ? -3.302 10.614 2.902 1.00 94.81 97 GLU A O 1
ATOM 764 N N . LYS A 1 98 ? -3.046 9.274 1.114 1.00 94.50 98 LYS A N 1
ATOM 765 C CA . LYS A 1 98 ? -3.892 8.191 1.639 1.00 94.50 98 LYS A CA 1
ATOM 766 C C . LYS A 1 98 ? -3.322 7.578 2.914 1.00 94.50 98 LYS A C 1
ATOM 768 O O . LYS A 1 98 ? -4.035 7.469 3.904 1.00 94.50 98 LYS 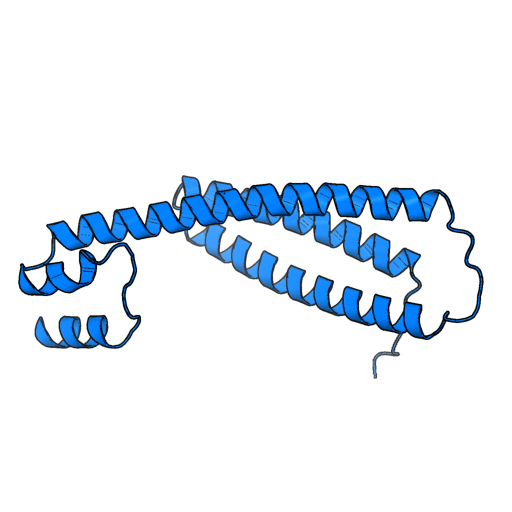A O 1
ATOM 773 N N . PHE A 1 99 ? -2.037 7.229 2.940 1.00 93.38 99 PHE A N 1
ATOM 774 C CA . PHE A 1 99 ? -1.426 6.647 4.137 1.00 93.38 99 PHE A CA 1
ATOM 775 C C . PHE A 1 99 ? -1.382 7.621 5.314 1.00 93.38 99 PHE A C 1
ATOM 777 O O . PHE A 1 99 ? -1.560 7.194 6.453 1.00 93.38 99 PHE A O 1
ATOM 784 N N . GLN A 1 100 ? -1.210 8.922 5.062 1.00 94.06 100 GLN A N 1
ATOM 785 C CA . GLN A 1 100 ? -1.334 9.940 6.106 1.00 94.06 100 GLN A CA 1
ATOM 786 C C . GLN A 1 100 ? -2.745 9.958 6.704 1.00 94.06 100 GLN A C 1
ATOM 788 O O . GLN A 1 100 ? -2.886 9.949 7.926 1.00 94.06 100 GLN A O 1
ATOM 793 N N . MET A 1 101 ? -3.784 9.922 5.866 1.00 95.62 101 MET A N 1
ATOM 794 C CA . MET A 1 101 ? -5.166 9.845 6.342 1.00 95.62 101 MET A CA 1
ATOM 795 C C . MET A 1 101 ? -5.436 8.543 7.110 1.00 95.62 101 MET A C 1
ATOM 797 O O . MET A 1 101 ? -6.012 8.574 8.196 1.00 95.62 101 MET A O 1
ATOM 801 N N . ASN A 1 102 ? -4.962 7.405 6.601 1.00 94.19 102 ASN A N 1
ATOM 802 C CA . ASN A 1 102 ? -5.143 6.098 7.240 1.00 94.19 102 ASN A CA 1
ATOM 803 C C . ASN A 1 102 ? -4.458 6.035 8.611 1.00 94.19 102 ASN A C 1
ATOM 805 O O . ASN A 1 102 ? -5.018 5.471 9.552 1.00 94.19 102 ASN A O 1
ATOM 809 N N . ALA A 1 103 ? -3.283 6.655 8.755 1.00 91.56 103 ALA A N 1
ATOM 810 C CA . ALA A 1 103 ? -2.596 6.773 10.038 1.00 91.56 103 ALA A CA 1
ATOM 811 C C . ALA A 1 103 ? -3.403 7.609 11.043 1.00 91.56 103 ALA A C 1
ATOM 813 O O . ALA A 1 103 ? -3.553 7.201 12.194 1.00 91.56 103 ALA A O 1
ATOM 814 N N . ILE A 1 104 ? -3.978 8.736 10.605 1.00 92.38 104 ILE A N 1
ATOM 815 C CA . ILE A 1 104 ? -4.851 9.574 11.444 1.00 92.38 104 ILE A CA 1
ATOM 816 C C . ILE A 1 104 ? -6.084 8.785 11.897 1.00 92.38 104 ILE A C 1
ATOM 818 O O . ILE A 1 104 ? -6.399 8.770 13.085 1.00 92.38 104 ILE A O 1
ATOM 822 N N . LEU A 1 105 ? -6.763 8.097 10.974 1.00 91.38 105 LEU A N 1
ATOM 823 C CA . LEU A 1 105 ? -7.939 7.280 11.287 1.00 91.38 105 LEU A CA 1
ATOM 824 C C . LEU A 1 105 ? -7.606 6.162 12.284 1.00 91.38 105 LEU A C 1
ATOM 826 O O . LEU A 1 105 ? -8.324 5.980 13.265 1.00 91.38 105 LEU A O 1
ATOM 830 N N . SER A 1 106 ? -6.485 5.469 12.078 1.00 89.38 106 SER A N 1
ATOM 831 C CA . SER A 1 106 ? -6.018 4.407 12.977 1.00 89.38 106 SER A CA 1
ATOM 832 C C . SER A 1 106 ? -5.720 4.945 14.378 1.00 89.38 106 SER A C 1
ATOM 834 O O . SER A 1 106 ? -6.176 4.377 15.370 1.00 89.38 106 SER A O 1
ATOM 836 N N . GLN A 1 107 ? -5.016 6.079 14.472 1.00 86.62 107 GLN A N 1
ATOM 837 C CA . GLN A 1 107 ? -4.708 6.713 15.754 1.00 86.62 107 GLN A CA 1
ATOM 838 C C . GLN A 1 107 ? -5.975 7.186 16.474 1.00 86.62 107 GLN A C 1
ATOM 840 O O . GLN A 1 107 ? -6.095 7.008 17.685 1.00 86.62 107 GLN A O 1
ATOM 845 N N . ASN A 1 108 ? -6.938 7.755 15.745 1.00 84.19 108 ASN A N 1
ATOM 846 C CA . ASN A 1 108 ? -8.226 8.156 16.309 1.00 84.19 108 ASN A CA 1
ATOM 847 C C . ASN A 1 108 ? -8.995 6.950 16.855 1.00 84.19 108 ASN A C 1
ATOM 849 O O . ASN A 1 108 ? -9.530 7.024 17.960 1.00 84.19 108 ASN A O 1
ATOM 853 N N . GLY A 1 109 ? -8.992 5.831 16.124 1.00 81.69 109 GLY A N 1
ATOM 854 C CA . GLY A 1 109 ? -9.549 4.566 16.594 1.00 81.69 109 GLY A CA 1
ATOM 855 C C . GLY A 1 109 ? -8.907 4.121 17.909 1.00 81.69 109 GLY A C 1
ATOM 856 O O . GLY A 1 109 ? -9.618 3.883 18.882 1.00 81.69 109 GLY A O 1
ATOM 857 N N . ILE A 1 110 ? -7.575 4.075 17.980 1.00 82.31 110 ILE A N 1
ATOM 858 C CA . ILE A 1 110 ? -6.830 3.706 19.198 1.00 82.31 110 ILE A CA 1
ATOM 859 C C . ILE A 1 110 ? -7.171 4.643 20.367 1.00 82.31 110 ILE A C 1
ATOM 861 O O . ILE A 1 110 ? -7.484 4.182 21.466 1.00 82.31 110 ILE A O 1
ATOM 865 N N . ASN A 1 111 ? -7.174 5.956 20.131 1.00 75.88 111 ASN A N 1
ATOM 866 C CA . ASN A 1 111 ? -7.496 6.952 21.152 1.00 75.88 111 ASN A CA 1
ATOM 867 C C . ASN A 1 111 ? -8.918 6.769 21.699 1.00 75.88 111 ASN A C 1
ATOM 869 O O . ASN A 1 111 ? -9.119 6.827 22.911 1.00 75.88 111 ASN A O 1
ATOM 873 N N . PHE A 1 112 ? -9.892 6.505 20.827 1.00 78.56 112 PHE A N 1
ATOM 874 C CA . PHE A 1 112 ? -11.271 6.241 21.233 1.00 78.56 112 PHE A CA 1
ATOM 875 C C . PHE A 1 112 ? -11.386 4.968 22.086 1.00 78.56 112 PHE A C 1
ATOM 877 O O . PHE A 1 112 ? -12.038 4.982 23.131 1.00 78.56 112 PHE A O 1
ATOM 884 N N . HIS A 1 113 ? -10.689 3.890 21.712 1.00 78.19 113 HIS A N 1
ATOM 885 C CA . HIS A 1 113 ? -10.639 2.673 22.529 1.00 78.19 113 HIS A CA 1
ATOM 886 C C . HIS A 1 113 ? -10.029 2.946 23.911 1.00 78.19 113 HIS A C 1
ATOM 888 O O . HIS A 1 113 ? -10.570 2.487 24.917 1.00 78.19 113 HIS A O 1
ATOM 894 N N . HIS A 1 114 ? -8.956 3.740 23.994 1.00 71.88 114 HIS A N 1
ATOM 895 C CA . HIS A 1 114 ? -8.382 4.147 25.280 1.00 71.88 114 HIS A CA 1
ATOM 896 C C . HIS A 1 114 ? -9.346 4.970 26.135 1.00 71.88 114 HIS A C 1
ATOM 898 O O . HIS A 1 114 ? -9.413 4.743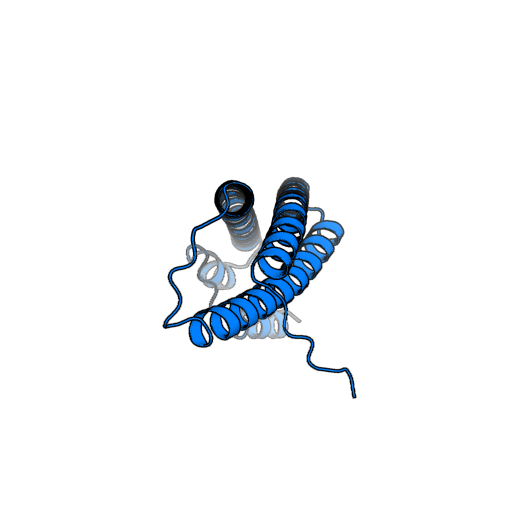 27.341 1.00 71.88 114 HIS A O 1
ATOM 904 N N . GLN A 1 115 ? -10.109 5.882 25.531 1.00 72.06 115 GLN A N 1
ATOM 905 C CA . GLN A 1 115 ? -11.131 6.662 26.233 1.00 72.06 115 GLN A CA 1
ATOM 906 C C . GLN A 1 115 ? -12.254 5.779 26.787 1.00 72.06 115 GLN A C 1
ATOM 908 O O . GLN A 1 115 ? -12.684 5.979 27.917 1.00 72.06 115 GLN A O 1
ATOM 913 N N . ILE A 1 116 ? -12.721 4.782 26.030 1.00 73.44 116 ILE A N 1
ATOM 914 C CA . ILE A 1 116 ? -13.728 3.839 26.535 1.00 73.44 116 ILE A CA 1
ATOM 915 C C . ILE A 1 116 ? -13.152 3.024 27.697 1.00 73.44 116 ILE A C 1
ATOM 917 O O . ILE A 1 116 ? -13.778 2.916 28.752 1.00 73.44 116 ILE A O 1
ATOM 921 N N . LEU A 1 117 ? -11.950 2.468 27.528 1.00 69.88 117 LEU A N 1
ATOM 922 C CA . LEU A 1 117 ? -11.318 1.652 28.563 1.00 69.88 117 LEU A CA 1
ATOM 923 C C . LEU A 1 117 ? -11.044 2.459 29.835 1.00 69.88 117 LEU A C 1
ATOM 925 O O . LEU A 1 117 ? -11.275 1.947 30.925 1.00 69.88 117 LEU A O 1
ATOM 929 N N . SER A 1 118 ? -10.640 3.727 29.734 1.00 67.69 118 SER A N 1
ATOM 930 C CA . SER A 1 118 ? -10.437 4.576 30.913 1.00 67.69 118 SER A CA 1
ATOM 931 C C . SER A 1 118 ? -11.730 4.871 31.682 1.00 67.69 118 SER A C 1
ATOM 933 O O . SER A 1 118 ? -11.663 5.144 32.875 1.00 67.69 118 SER A O 1
ATOM 935 N N . VAL A 1 119 ? -12.907 4.767 31.058 1.00 73.38 119 VAL A N 1
ATOM 936 C CA . VAL A 1 119 ? -14.200 4.881 31.755 1.00 73.38 119 VAL A CA 1
ATOM 937 C C . VAL A 1 119 ? -14.617 3.553 32.393 1.00 73.38 119 VAL A C 1
ATOM 939 O O . VAL A 1 119 ? -15.138 3.545 33.505 1.00 73.38 119 VAL A O 1
ATOM 942 N N . LEU A 1 120 ? -14.398 2.432 31.702 1.00 70.00 120 LEU A N 1
ATOM 943 C CA . LEU A 1 120 ? -14.862 1.109 32.143 1.00 70.00 120 LEU A CA 1
ATOM 944 C C . LEU A 1 120 ? -13.947 0.448 33.186 1.00 70.00 120 LEU A C 1
ATOM 946 O O . LEU A 1 120 ? -14.388 -0.420 33.937 1.00 70.00 120 LEU A O 1
ATOM 950 N N . CYS A 1 121 ? -12.674 0.834 33.229 1.00 68.00 121 CYS A N 1
ATOM 951 C CA . CYS A 1 121 ? -11.672 0.249 34.111 1.00 68.00 121 CYS A CA 1
ATOM 952 C C . CYS A 1 121 ? -11.747 0.774 35.552 1.00 68.00 121 CYS A C 1
ATOM 954 O O . CYS A 1 121 ? -12.124 1.920 35.801 1.00 68.00 121 CYS A O 1
ATOM 956 N N . SER A 1 122 ? -11.306 -0.049 36.510 1.00 60.59 122 SER A N 1
ATOM 957 C CA . SER A 1 122 ? -11.159 0.372 37.909 1.00 60.59 122 SER A CA 1
ATOM 958 C C . SER A 1 122 ? -10.098 1.480 38.052 1.00 60.59 122 SER A C 1
ATOM 960 O O . SER A 1 122 ? -9.195 1.567 37.217 1.00 60.59 122 SER A O 1
ATOM 962 N N . PRO A 1 123 ? -10.132 2.318 39.106 1.00 62.03 123 PRO A N 1
ATOM 963 C CA . PRO A 1 123 ? -9.216 3.459 39.253 1.00 62.03 123 PRO A CA 1
ATOM 964 C C . PRO A 1 123 ? -7.717 3.124 39.126 1.00 62.03 123 PRO A C 1
ATOM 966 O O . PRO A 1 123 ? -6.931 3.950 38.661 1.00 62.03 123 PRO A O 1
ATOM 969 N N . ASP A 1 124 ? -7.301 1.907 39.491 1.00 62.94 124 ASP A N 1
ATOM 970 C CA . ASP A 1 124 ? -5.914 1.454 39.327 1.00 62.94 124 ASP A CA 1
ATOM 971 C C . ASP A 1 124 ? -5.570 1.029 37.892 1.00 62.94 124 ASP A C 1
ATOM 973 O O . ASP A 1 124 ? -4.432 1.202 37.458 1.00 62.94 124 ASP A O 1
ATOM 977 N N . GLN A 1 125 ? -6.548 0.542 37.129 1.00 61.44 125 GLN A N 1
ATOM 978 C CA . GLN A 1 125 ? -6.424 0.240 35.700 1.00 61.44 125 GLN A CA 1
ATOM 979 C C . GLN A 1 125 ? -6.468 1.517 34.841 1.00 61.44 125 GLN A C 1
ATOM 981 O O . GLN A 1 125 ? -5.766 1.613 33.836 1.00 61.44 125 GLN A O 1
ATOM 986 N N . GLN A 1 126 ? -7.212 2.546 35.262 1.00 59.06 126 GLN A N 1
ATOM 987 C CA . GLN A 1 126 ? -7.291 3.834 34.557 1.00 59.06 126 GLN A CA 1
ATOM 988 C C . GLN A 1 126 ? -5.925 4.525 34.418 1.00 59.06 126 GLN A C 1
ATOM 990 O O . GLN A 1 126 ? -5.661 5.150 33.393 1.00 59.06 126 GLN A O 1
ATOM 995 N N . LYS A 1 127 ? -5.015 4.360 35.391 1.00 60.09 127 LYS A N 1
ATOM 996 C CA . LYS A 1 127 ? -3.646 4.921 35.358 1.00 60.09 127 LYS A CA 1
ATOM 997 C C . LYS A 1 127 ? -2.815 4.442 34.157 1.00 60.09 127 LYS A C 1
ATOM 999 O O . LYS A 1 127 ? -1.895 5.147 33.756 1.00 60.09 127 LYS A O 1
ATOM 1004 N N . VAL A 1 128 ? -3.136 3.275 33.590 1.00 61.91 128 VAL A N 1
ATOM 1005 C CA . VAL A 1 128 ? -2.459 2.685 32.418 1.00 61.91 128 VAL A CA 1
ATOM 1006 C C . VAL A 1 128 ? -3.042 3.210 31.101 1.00 61.91 128 VAL A C 1
ATOM 1008 O O . VAL A 1 128 ? -2.330 3.304 30.109 1.00 61.91 128 VAL A O 1
ATOM 1011 N N . TYR A 1 129 ? -4.324 3.583 31.088 1.00 56.12 129 TYR A N 1
ATOM 1012 C CA . TYR A 1 129 ? -5.023 4.046 29.882 1.00 56.12 129 TYR A CA 1
ATOM 1013 C C . TYR A 1 129 ? -5.080 5.573 29.750 1.00 56.12 129 TYR A C 1
ATOM 1015 O O . TYR A 1 129 ? -5.323 6.083 28.661 1.00 56.12 129 TYR A O 1
ATOM 1023 N N . ASN A 1 130 ? -4.805 6.313 30.829 1.00 52.59 130 ASN A N 1
ATOM 1024 C CA . ASN A 1 130 ? -4.765 7.779 30.830 1.00 52.59 130 ASN A CA 1
ATOM 1025 C C . ASN A 1 130 ? -3.437 8.361 30.302 1.00 52.59 130 ASN A C 1
ATOM 1027 O O . ASN A 1 130 ? -3.200 9.564 30.372 1.00 52.59 130 ASN A O 1
ATOM 1031 N N . THR A 1 131 ? -2.537 7.518 29.797 1.00 51.44 131 THR A N 1
ATOM 1032 C CA . THR A 1 131 ? -1.232 7.926 29.271 1.00 51.44 131 THR A CA 1
ATOM 1033 C C . THR A 1 131 ? -1.308 8.185 27.771 1.00 51.44 131 THR A C 1
ATOM 1035 O O . THR A 1 131 ? -0.739 7.397 27.038 1.00 51.44 131 THR A O 1
ATOM 1038 N N . GLU A 1 132 ? -2.014 9.218 27.296 1.00 52.84 132 GLU A N 1
ATOM 1039 C CA . GLU A 1 132 ? -1.912 9.772 25.918 1.00 52.84 132 GLU A CA 1
ATOM 1040 C C . GLU A 1 132 ? -1.518 8.766 24.794 1.00 52.84 132 GLU A C 1
ATOM 1042 O O . GLU A 1 132 ? -0.585 9.003 24.027 1.00 52.84 132 GLU A O 1
ATOM 1047 N N . GLY A 1 133 ? -2.151 7.587 24.728 1.00 47.75 133 GLY A N 1
ATOM 1048 C CA . GLY A 1 133 ? -1.820 6.537 23.748 1.00 47.75 133 GLY A CA 1
ATOM 1049 C C . GLY A 1 133 ? -0.450 5.834 23.875 1.00 47.75 133 GLY A C 1
ATOM 1050 O O . GLY A 1 133 ? -0.114 5.020 23.022 1.00 47.75 133 GLY A O 1
ATOM 1051 N N . LYS A 1 134 ? 0.355 6.074 24.918 1.00 49.06 134 LYS A N 1
ATOM 1052 C CA . LYS A 1 134 ? 1.596 5.330 25.225 1.00 49.06 134 LYS A CA 1
ATOM 1053 C C . LYS A 1 134 ? 1.324 4.110 26.107 1.00 49.06 134 LYS A C 1
ATOM 1055 O O . LYS A 1 134 ? 1.845 4.018 27.220 1.00 49.06 134 LYS A O 1
ATOM 1060 N N . VAL A 1 135 ? 0.536 3.151 25.629 1.00 49.94 135 VAL A N 1
ATOM 1061 C CA . VAL A 1 135 ? 0.514 1.838 26.286 1.00 49.94 135 VAL A CA 1
ATOM 1062 C C . VAL A 1 135 ? 1.853 1.161 26.011 1.00 49.94 135 VAL A C 1
ATOM 1064 O O . VAL A 1 135 ? 2.204 0.894 24.868 1.00 49.94 135 VAL A O 1
ATOM 1067 N N . LYS A 1 136 ? 2.636 0.916 27.068 1.00 45.50 136 LYS A N 1
ATOM 1068 C CA . LYS A 1 136 ? 3.802 0.029 26.997 1.00 45.50 136 LYS A CA 1
ATOM 1069 C C . LYS A 1 136 ? 3.274 -1.384 26.765 1.00 45.50 136 LYS A C 1
ATOM 1071 O O . LYS A 1 136 ? 2.767 -2.027 27.681 1.00 45.50 136 LYS A O 1
ATOM 1076 N N . GLU A 1 137 ? 3.322 -1.787 25.504 1.00 52.09 137 GLU A N 1
ATOM 1077 C CA . GLU A 1 137 ? 2.665 -2.966 24.959 1.00 52.09 137 GLU A CA 1
ATOM 1078 C C . GLU A 1 137 ? 3.018 -4.266 25.707 1.00 52.09 137 GLU A C 1
ATOM 1080 O O . GLU A 1 137 ? 4.131 -4.501 26.190 1.00 52.09 137 GLU A O 1
ATOM 1085 N N . THR A 1 138 ? 1.999 -5.123 25.774 1.00 45.34 138 THR A N 1
ATOM 1086 C CA . THR A 1 138 ? 2.042 -6.568 26.044 1.00 45.34 138 THR A CA 1
ATOM 1087 C C . THR A 1 138 ? 2.222 -7.022 27.497 1.00 45.34 138 THR A C 1
ATOM 1089 O O . THR A 1 138 ? 1.434 -7.842 27.963 1.00 45.34 138 THR A O 1
ATOM 1092 N N . LEU A 1 139 ? 3.195 -6.511 28.257 1.00 48.53 139 LEU A N 1
ATOM 1093 C CA . LEU A 1 139 ? 3.489 -7.066 29.596 1.00 48.53 139 LEU A CA 1
ATOM 1094 C C . LEU A 1 139 ? 2.497 -6.634 30.689 1.00 48.53 139 LEU A C 1
ATOM 1096 O O . LEU A 1 139 ? 2.207 -7.419 31.587 1.00 48.53 139 LEU A O 1
ATOM 1100 N N . GLN A 1 140 ? 1.959 -5.415 30.623 1.00 49.62 140 GLN A N 1
ATOM 1101 C CA . GLN A 1 140 ? 1.095 -4.880 31.687 1.00 49.62 140 GLN A CA 1
ATOM 1102 C C . GLN A 1 140 ? -0.379 -5.279 31.541 1.00 49.62 140 GLN A C 1
ATOM 1104 O O . GLN A 1 140 ? -1.065 -5.436 32.548 1.00 49.62 140 GLN A O 1
ATOM 1109 N N . VAL A 1 141 ? -0.859 -5.494 30.312 1.00 49.66 141 VAL A N 1
ATOM 1110 C CA . VAL A 1 141 ? -2.255 -5.894 30.060 1.00 49.66 141 VAL A CA 1
ATOM 1111 C C . VAL A 1 141 ? -2.488 -7.350 30.479 1.00 49.66 141 VAL A C 1
ATOM 1113 O O . VAL A 1 141 ? -3.429 -7.620 31.224 1.00 49.66 141 VAL A O 1
ATOM 1116 N N . ASN A 1 142 ? -1.590 -8.271 30.108 1.00 45.44 142 ASN A N 1
ATOM 1117 C CA . ASN A 1 142 ? -1.701 -9.684 30.501 1.00 45.44 142 ASN A CA 1
ATOM 1118 C C . ASN A 1 142 ? -1.635 -9.865 32.028 1.00 45.44 142 ASN A C 1
ATOM 1120 O O . ASN A 1 142 ? -2.430 -10.603 32.596 1.00 45.44 142 ASN A O 1
ATOM 1124 N N . GLN A 1 143 ? -0.784 -9.097 32.719 1.00 49.25 143 GLN A N 1
ATOM 1125 C CA . GLN A 1 143 ? -0.691 -9.128 34.186 1.00 49.25 143 GLN A CA 1
ATOM 1126 C C . GLN A 1 143 ? -1.954 -8.634 34.912 1.00 49.25 143 GLN A C 1
ATOM 1128 O O . GLN A 1 143 ? -2.107 -8.902 36.105 1.00 49.25 143 GLN A O 1
ATOM 1133 N N . MET A 1 144 ? -2.836 -7.889 34.238 1.00 48.06 144 MET A N 1
ATOM 1134 C CA . MET A 1 144 ? -4.095 -7.420 34.821 1.00 48.06 144 MET A CA 1
ATOM 1135 C C . MET A 1 144 ? -5.272 -8.340 34.501 1.00 48.06 144 MET A C 1
ATOM 1137 O O . MET A 1 144 ? -6.129 -8.503 35.365 1.00 48.06 144 MET A O 1
ATOM 1141 N N . ILE A 1 145 ? -5.307 -8.970 33.321 1.00 49.53 145 ILE A N 1
ATOM 1142 C CA . ILE A 1 145 ? -6.328 -9.980 32.993 1.00 49.53 145 ILE A CA 1
ATOM 1143 C C . ILE A 1 145 ? -6.174 -11.198 33.916 1.00 49.53 145 ILE A C 1
ATOM 1145 O O . ILE A 1 145 ? -7.162 -11.637 34.500 1.00 49.53 145 ILE A O 1
ATOM 1149 N N . ASP A 1 146 ? -4.937 -11.634 34.175 1.00 44.62 146 ASP A N 1
ATOM 1150 C CA . ASP A 1 146 ? -4.632 -12.752 35.085 1.00 44.62 146 ASP A CA 1
ATOM 1151 C C . ASP A 1 146 ? -4.885 -12.443 36.577 1.00 44.62 146 ASP A C 1
ATOM 1153 O O . ASP A 1 146 ? -4.697 -13.303 37.432 1.00 44.62 146 ASP A O 1
ATOM 1157 N N . ARG A 1 147 ? -5.268 -11.206 36.929 1.00 45.09 147 ARG A N 1
ATOM 1158 C CA . ARG A 1 147 ? -5.618 -10.815 38.311 1.00 45.09 147 ARG A CA 1
ATOM 1159 C C . ARG A 1 147 ? -7.110 -10.595 38.535 1.00 45.09 147 ARG A C 1
ATOM 1161 O O . ARG A 1 147 ? -7.510 -10.356 39.673 1.00 45.09 147 ARG A O 1
ATOM 1168 N N . VAL A 1 148 ? -7.912 -10.610 37.473 1.00 44.50 148 VAL A N 1
ATOM 1169 C CA . VAL A 1 148 ? -9.364 -10.380 37.537 1.00 44.50 148 VAL A CA 1
ATOM 1170 C C . VAL A 1 148 ? -10.153 -11.689 37.374 1.00 44.50 148 VAL A C 1
ATOM 1172 O O . VAL A 1 148 ? -11.348 -11.701 37.662 1.00 44.50 148 VAL A O 1
ATOM 1175 N N . PHE A 1 149 ? -9.490 -12.795 37.016 1.00 40.25 149 PHE A N 1
ATOM 1176 C CA . PHE A 1 149 ? -10.057 -14.147 37.008 1.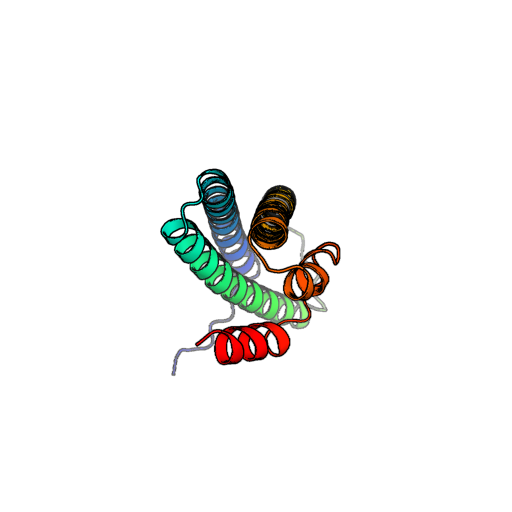00 40.25 149 PHE A CA 1
ATOM 1177 C C . PHE A 1 149 ? -9.305 -15.080 37.955 1.00 40.25 149 PHE A C 1
ATOM 1179 O O . PHE A 1 149 ? -8.056 -15.075 37.912 1.00 40.25 149 PHE A O 1
#

Sequence (149 aa):
MAANKNLSLEEILDLELTLAKKLVDAAGIQQYALQEGNLAELSKANDFISETNEKLNFLNLKKMEYLNQVKNTPCEEKAELAQLKKNIVGLVQQLKEKFQMNAILSQNGINFHHQILSVLCSPDQQKVYNTEGKVKETLQVNQMIDRVF

Secondary structure (DSSP, 8-state):
----PPPPHHHHHHHHHHHHHHHHHHHHHHHHHHHHT-HHHHHHHHHHHHHHHHHHHHHHHHHHHHHHH-TT------HHHHHHHHHHHHHHHHHHHHHHHHHHHHHHHHHHHHHHHHHHS-HHHHHHHSSTT---TTHHHHHHHTTT-

Foldseek 3Di:
DPPPDQDDPVRLLVLLLVLLVVLLVLLVQLLVCLVVVVVVSVVVSVVSNVVSVVVNVVSVVSNVVNCVVCVPDPDDQDPVNVVSVVSSVVSVVSSVVSVVSSVVSVLVVLLVVLVVCLVVDDPVSNVQSVPSSPRPPDPPVVVVVVVVD